Protein AF-A0A655CV73-F1 (afdb_monomer_lite)

Foldseek 3Di:
DVLLLVVQLVLDDPCLVVPDPDPVVSNVVSNPDDVVSSCPVDPDDPALVSSLVVVLVVVVVPDDDDDDDGRHPPVVVVVVCCVPRHPVSNVVSD

Secondary structure (DSSP, 8-state):
-GGGGGGGGGGS-HHHHHH---HHHHHHHHHTS-HHHHHTTS---SSHHHHHHHHHHHHHTT--SPPP---SS-HHHHHHHIIIIIHHHHTT--

pLDDT: mean 96.45, std 3.38, range [68.69, 98.69]

InterPro domains:
  IPR036661 Luciferase-like domain superfamily [G3DSA:3.20.20.30] (1-93)
  IPR036661 Luciferase-like domain superfamily [SSF51679] (7-93)
  IPR050564 F420-dependent glucose-6-phosphate dehydrogenase/mer [PTHR43244] (17-92)

Radius of gyration: 15.81 Å; chains: 1; bounding box: 27×30×42 Å

Structure (mmCIF, N/CA/C/O backbone):
data_AF-A0A655CV73-F1
#
_entry.id   AF-A0A655CV73-F1
#
loop_
_atom_site.group_PDB
_atom_site.id
_atom_site.type_symbol
_atom_site.label_atom_id
_atom_site.label_alt_id
_atom_site.label_comp_id
_atom_site.label_asym_id
_atom_site.label_entity_id
_atom_site.label_seq_id
_atom_site.pdbx_PDB_ins_code
_atom_site.Cartn_x
_atom_site.Cartn_y
_atom_site.Cartn_z
_atom_site.occupancy
_atom_site.B_iso_or_equiv
_atom_site.auth_seq_id
_atom_site.auth_comp_id
_atom_site.auth_asym_id
_atom_site.auth_atom_id
_atom_site.pdbx_PDB_model_num
ATOM 1 N N . MET A 1 1 ? 4.521 -6.843 2.611 1.00 89.56 1 MET A N 1
ATOM 2 C CA . MET A 1 1 ? 5.081 -6.366 1.324 1.00 89.56 1 MET A CA 1
ATOM 3 C C . MET A 1 1 ? 4.643 -7.235 0.153 1.00 89.56 1 MET A C 1
ATOM 5 O O . MET A 1 1 ? 4.072 -6.677 -0.761 1.00 89.56 1 MET A O 1
ATOM 9 N N . ASN A 1 2 ? 4.790 -8.566 0.190 1.00 94.38 2 ASN A N 1
ATOM 10 C CA . ASN A 1 2 ? 4.473 -9.450 -0.953 1.00 94.38 2 ASN A CA 1
ATOM 11 C C . ASN A 1 2 ? 3.091 -9.267 -1.608 1.00 94.38 2 ASN A C 1
ATOM 13 O O . ASN A 1 2 ? 2.982 -9.447 -2.815 1.00 94.38 2 ASN A O 1
ATOM 17 N N . ASN A 1 3 ? 2.065 -8.844 -0.862 1.00 95.12 3 ASN A N 1
ATOM 18 C CA . ASN A 1 3 ? 0.753 -8.528 -1.438 1.00 95.12 3 ASN A CA 1
ATOM 19 C C . ASN A 1 3 ? 0.810 -7.469 -2.552 1.00 95.12 3 ASN A C 1
ATOM 21 O O . ASN A 1 3 ? -0.074 -7.457 -3.394 1.00 95.12 3 ASN A O 1
ATOM 25 N N . THR A 1 4 ? 1.825 -6.599 -2.592 1.00 96.69 4 THR A N 1
ATOM 26 C CA . THR A 1 4 ? 1.965 -5.564 -3.628 1.00 96.69 4 THR A CA 1
ATOM 27 C C . THR A 1 4 ? 2.459 -6.107 -4.971 1.00 96.69 4 THR A C 1
ATOM 29 O O . THR A 1 4 ? 2.388 -5.383 -5.959 1.00 96.69 4 THR A O 1
ATOM 32 N N . ARG A 1 5 ? 2.943 -7.360 -5.035 1.00 95.56 5 ARG A N 1
ATOM 33 C CA . ARG A 1 5 ? 3.605 -7.930 -6.221 1.00 95.56 5 ARG A CA 1
ATOM 34 C C . ARG A 1 5 ? 2.720 -7.911 -7.466 1.00 95.56 5 ARG A C 1
ATOM 36 O O . ARG A 1 5 ? 3.193 -7.490 -8.510 1.00 95.56 5 ARG A O 1
ATOM 43 N N . PHE A 1 6 ? 1.445 -8.281 -7.338 1.00 94.44 6 PHE A N 1
ATOM 44 C CA . PHE A 1 6 ? 0.488 -8.266 -8.454 1.00 94.44 6 PHE A CA 1
ATOM 45 C C . PHE A 1 6 ? 0.379 -6.882 -9.124 1.00 94.44 6 PHE A C 1
ATOM 47 O O . PHE A 1 6 ? 0.122 -6.767 -10.315 1.00 94.44 6 PHE A O 1
ATOM 54 N N . TRP A 1 7 ? 0.638 -5.815 -8.366 1.00 95.94 7 TRP A N 1
ATOM 55 C CA . TRP A 1 7 ? 0.554 -4.434 -8.828 1.00 95.94 7 TRP A CA 1
ATOM 56 C C . TRP A 1 7 ? 1.908 -3.838 -9.245 1.00 95.94 7 TRP A C 1
ATOM 58 O O . TRP A 1 7 ? 2.024 -2.618 -9.392 1.00 95.94 7 TRP A O 1
ATOM 68 N N . ALA A 1 8 ? 2.934 -4.671 -9.450 1.00 96.69 8 ALA A N 1
ATOM 69 C CA . ALA A 1 8 ? 4.267 -4.247 -9.874 1.00 96.69 8 ALA A CA 1
ATOM 70 C C . ALA A 1 8 ? 4.296 -3.316 -11.105 1.00 96.69 8 ALA A C 1
ATOM 72 O O . ALA A 1 8 ? 5.081 -2.361 -11.070 1.00 96.69 8 ALA A O 1
ATOM 73 N N . PRO A 1 9 ? 3.426 -3.467 -12.132 1.00 95.88 9 PRO A N 1
ATOM 74 C CA . PRO A 1 9 ? 3.420 -2.556 -13.282 1.00 95.88 9 PRO A CA 1
ATOM 75 C C . PRO A 1 9 ? 3.206 -1.079 -12.910 1.00 95.88 9 PRO A C 1
ATOM 77 O O . PRO A 1 9 ? 3.717 -0.176 -13.577 1.00 95.88 9 PRO A O 1
ATOM 80 N N . LEU A 1 10 ? 2.527 -0.788 -11.790 1.00 94.69 10 LEU A N 1
ATOM 81 C CA . LEU A 1 10 ? 2.351 0.586 -11.303 1.00 94.69 10 LEU A CA 1
ATOM 82 C C . LEU A 1 10 ? 3.673 1.249 -10.885 1.00 94.69 10 LEU A C 1
ATOM 84 O O . LEU A 1 10 ? 3.753 2.484 -10.859 1.00 94.69 10 LEU A O 1
ATOM 88 N N . SER A 1 11 ? 4.699 0.451 -10.601 1.00 96.50 11 SER A N 1
ATOM 89 C CA . SER A 1 11 ? 6.004 0.883 -10.099 1.00 96.50 11 SER A CA 1
ATOM 90 C C . SER A 1 11 ? 7.110 0.901 -11.158 1.00 96.50 11 SER A C 1
ATOM 92 O O . SER A 1 11 ? 8.248 1.239 -10.823 1.00 96.50 11 SER A O 1
ATOM 94 N N . LEU A 1 12 ? 6.777 0.612 -12.422 1.00 96.44 12 LEU A N 1
ATOM 95 C CA . LEU A 1 12 ? 7.637 0.909 -13.570 1.00 96.44 12 LEU A CA 1
ATOM 96 C C . LEU A 1 12 ? 7.900 2.420 -13.673 1.00 96.44 12 LEU A C 1
ATOM 98 O O . LEU A 1 12 ? 7.054 3.243 -13.286 1.00 96.44 12 LE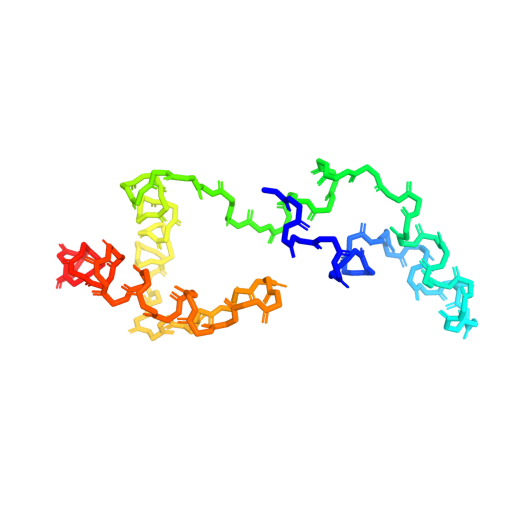U A O 1
ATOM 102 N N . THR A 1 13 ? 9.070 2.789 -14.197 1.00 95.31 13 THR A N 1
ATOM 103 C CA . THR A 1 13 ? 9.397 4.194 -14.468 1.00 95.31 13 THR A CA 1
ATOM 104 C C . THR A 1 13 ? 8.468 4.762 -15.542 1.00 95.31 13 THR A C 1
ATOM 106 O O . THR A 1 13 ? 7.840 4.024 -16.303 1.00 95.31 13 THR A O 1
ATOM 109 N N . ALA A 1 14 ? 8.367 6.092 -15.615 1.00 94.44 14 ALA A N 1
ATOM 110 C CA . ALA A 1 14 ? 7.617 6.739 -16.690 1.00 94.44 14 ALA A CA 1
ATOM 111 C C . ALA A 1 14 ? 8.147 6.321 -18.072 1.00 94.44 14 ALA A C 1
ATOM 113 O O . ALA A 1 14 ? 7.349 6.046 -18.962 1.00 94.44 14 ALA A O 1
ATOM 114 N N . GLU A 1 15 ? 9.473 6.193 -18.202 1.00 93.94 15 GLU A N 1
ATOM 115 C CA . GLU A 1 15 ? 10.139 5.770 -19.435 1.00 93.94 15 GLU A CA 1
ATOM 116 C C . GLU A 1 15 ? 9.745 4.364 -19.879 1.00 93.94 15 GLU A C 1
ATOM 118 O O . GLU A 1 15 ? 9.338 4.155 -21.021 1.00 93.94 15 GLU A O 1
ATOM 123 N N . GLN A 1 16 ? 9.775 3.407 -18.951 1.00 95.69 16 GLN A N 1
ATOM 124 C CA . GLN A 1 16 ? 9.363 2.030 -19.222 1.00 95.69 16 GLN A CA 1
ATOM 125 C C . GLN A 1 16 ? 7.886 1.960 -19.621 1.00 95.69 16 GLN A C 1
ATOM 127 O O . GLN A 1 16 ? 7.542 1.277 -20.578 1.00 95.69 16 GLN A O 1
ATOM 132 N N . LYS A 1 17 ? 7.011 2.696 -18.923 1.00 92.69 17 LYS A N 1
ATOM 133 C CA . LYS A 1 17 ? 5.568 2.692 -19.205 1.00 92.69 17 LYS A CA 1
ATOM 134 C C . LYS A 1 17 ? 5.215 3.252 -20.577 1.00 92.69 17 LYS A C 1
ATOM 136 O O . LYS A 1 17 ? 4.216 2.827 -21.138 1.00 92.69 17 LYS A O 1
ATOM 141 N N . HIS A 1 18 ? 5.974 4.228 -21.073 1.00 93.12 18 HIS A N 1
ATOM 142 C CA . HIS A 1 18 ? 5.694 4.843 -22.370 1.00 93.12 18 HIS A CA 1
ATOM 143 C C . HIS A 1 18 ? 6.433 4.176 -23.536 1.00 93.12 18 HIS A C 1
ATOM 145 O O . HIS A 1 18 ? 6.135 4.500 -24.678 1.00 93.12 18 HIS A O 1
ATOM 151 N N . SER A 1 19 ? 7.453 3.353 -23.264 1.00 95.69 19 SER A N 1
ATOM 152 C CA . SER A 1 19 ? 8.307 2.748 -24.304 1.00 95.69 19 SER A CA 1
ATOM 153 C C . SER A 1 19 ? 8.031 1.267 -24.542 1.00 95.69 19 SER A C 1
ATOM 155 O O . SER A 1 19 ? 8.488 0.724 -25.542 1.00 95.69 19 SER A O 1
ATOM 157 N N . ILE A 1 20 ? 7.355 0.593 -23.608 1.00 96.94 20 ILE A N 1
ATOM 158 C CA . ILE A 1 20 ? 6.996 -0.818 -23.738 1.00 96.94 20 ILE A CA 1
ATOM 159 C C . ILE A 1 20 ? 5.551 -0.900 -24.222 1.00 96.94 20 ILE A C 1
ATOM 161 O O . ILE A 1 20 ? 4.623 -0.648 -23.453 1.00 96.94 20 ILE A O 1
ATOM 165 N N . ASP A 1 21 ? 5.380 -1.274 -25.486 1.00 96.00 21 ASP A N 1
ATOM 166 C CA . ASP A 1 21 ? 4.062 -1.398 -26.116 1.00 96.00 21 ASP A CA 1
ATOM 167 C C . ASP A 1 21 ? 3.477 -2.821 -26.008 1.00 96.00 21 ASP A C 1
ATOM 169 O O . ASP A 1 21 ? 2.259 -2.991 -26.082 1.00 96.00 21 ASP A O 1
ATOM 173 N N . ASP A 1 22 ? 4.315 -3.850 -25.809 1.00 97.19 22 ASP A N 1
ATOM 174 C CA . ASP A 1 22 ? 3.856 -5.232 -25.607 1.00 97.19 22 ASP A CA 1
ATOM 175 C C . ASP A 1 22 ? 3.481 -5.473 -24.128 1.00 97.19 22 ASP A C 1
ATOM 177 O O . ASP A 1 22 ? 4.346 -5.379 -23.246 1.00 97.19 22 ASP A O 1
ATOM 181 N N . PRO A 1 23 ? 2.220 -5.836 -23.814 1.00 95.62 23 PRO A N 1
ATOM 182 C CA . PRO A 1 23 ? 1.811 -6.149 -22.446 1.00 95.62 23 PRO A CA 1
ATOM 183 C C . PRO A 1 23 ? 2.613 -7.294 -21.807 1.00 95.62 23 PRO A C 1
ATOM 185 O O . PRO A 1 23 ? 2.836 -7.261 -20.597 1.00 95.62 23 PRO A O 1
ATOM 188 N N . ILE A 1 24 ? 3.084 -8.276 -22.584 1.00 97.25 24 ILE A N 1
ATOM 189 C CA . ILE A 1 24 ? 3.879 -9.400 -22.061 1.00 97.25 24 ILE A CA 1
ATOM 190 C C . ILE A 1 24 ? 5.293 -8.944 -21.688 1.00 97.25 24 ILE A C 1
ATOM 192 O O . ILE A 1 24 ? 5.862 -9.397 -20.692 1.00 97.25 24 ILE A O 1
ATOM 196 N N . GLU A 1 25 ? 5.883 -8.033 -22.461 1.00 97.62 25 GLU A N 1
ATOM 197 C CA . GLU A 1 25 ? 7.160 -7.411 -22.101 1.00 97.62 25 GLU A CA 1
ATOM 198 C C . GLU A 1 25 ? 7.015 -6.510 -20.871 1.00 97.62 25 GLU A C 1
ATOM 200 O O . GLU A 1 25 ? 7.892 -6.511 -20.002 1.00 97.62 25 GLU A O 1
ATOM 205 N N . MET A 1 26 ? 5.887 -5.804 -20.744 1.00 97.56 26 MET A N 1
ATOM 206 C CA . MET A 1 26 ? 5.595 -4.970 -19.577 1.00 97.56 26 MET A CA 1
ATOM 207 C C . MET A 1 26 ? 5.446 -5.807 -18.303 1.00 97.56 26 MET A C 1
ATOM 209 O O . MET A 1 26 ? 5.989 -5.432 -17.261 1.00 9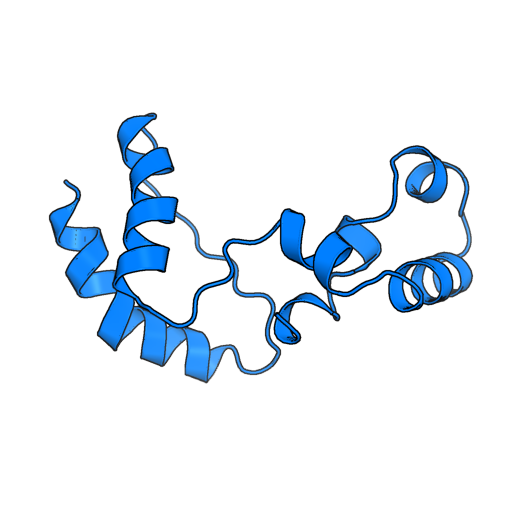7.56 26 MET A O 1
ATOM 213 N N . GLU A 1 27 ? 4.756 -6.947 -18.384 1.00 96.88 27 GLU A N 1
ATOM 214 C CA . GLU A 1 27 ? 4.628 -7.904 -17.281 1.00 96.88 27 GLU A CA 1
ATOM 215 C C . GLU A 1 27 ? 6.004 -8.425 -16.844 1.00 96.88 27 GLU A C 1
ATOM 217 O O . GLU A 1 27 ? 6.358 -8.305 -15.672 1.00 96.88 27 GLU A O 1
ATOM 222 N N . LYS A 1 28 ? 6.847 -8.870 -17.788 1.00 97.56 28 LYS A N 1
ATOM 223 C CA . LYS A 1 28 ? 8.222 -9.320 -17.491 1.00 97.56 28 LYS A CA 1
ATOM 224 C C . LYS A 1 28 ? 9.069 -8.232 -16.826 1.00 97.56 28 LYS A C 1
ATOM 226 O O . LYS A 1 28 ? 9.808 -8.512 -15.881 1.00 97.56 28 LYS A O 1
ATOM 231 N N . ALA A 1 29 ? 8.981 -6.993 -17.315 1.00 97.62 29 ALA A N 1
ATOM 232 C CA . ALA A 1 29 ? 9.699 -5.863 -16.732 1.00 97.62 29 ALA A CA 1
ATOM 233 C C . ALA A 1 29 ? 9.222 -5.566 -15.301 1.00 97.62 29 ALA A C 1
ATOM 235 O O . ALA A 1 29 ? 10.035 -5.239 -14.434 1.00 97.62 29 ALA A O 1
ATOM 236 N N . ALA A 1 30 ? 7.919 -5.693 -15.046 1.00 97.50 30 ALA A N 1
ATOM 237 C CA . ALA A 1 30 ? 7.328 -5.508 -13.729 1.00 97.50 30 ALA A CA 1
ATOM 238 C C . ALA A 1 30 ? 7.708 -6.636 -12.751 1.00 97.50 30 ALA A C 1
ATOM 240 O O . ALA A 1 30 ? 8.061 -6.352 -11.604 1.00 97.50 30 ALA A O 1
ATOM 241 N N . ASP A 1 31 ? 7.703 -7.891 -13.202 1.00 96.94 31 ASP A N 1
ATOM 242 C CA . ASP A 1 31 ? 8.079 -9.063 -12.402 1.00 96.94 31 ASP A CA 1
ATOM 243 C C . ASP A 1 31 ? 9.534 -9.011 -11.923 1.00 96.94 31 ASP A C 1
ATOM 245 O O . ASP A 1 31 ? 9.849 -9.457 -10.816 1.00 96.94 31 ASP A O 1
ATOM 249 N N . ALA A 1 32 ? 10.417 -8.408 -12.725 1.00 97.12 32 ALA A N 1
ATOM 250 C CA . ALA A 1 32 ? 11.823 -8.209 -12.387 1.00 97.12 32 ALA A CA 1
ATOM 251 C C . ALA A 1 32 ? 12.061 -7.134 -11.305 1.00 97.12 32 ALA A C 1
ATOM 253 O O . ALA A 1 32 ? 13.185 -7.004 -10.810 1.00 97.12 32 ALA A O 1
ATOM 254 N N . LEU A 1 33 ? 11.046 -6.347 -10.922 1.00 97.31 33 LEU A N 1
ATOM 255 C CA . LEU A 1 33 ? 11.226 -5.264 -9.956 1.00 97.31 33 LEU A CA 1
ATOM 256 C C . LEU A 1 33 ? 11.478 -5.788 -8.524 1.00 97.31 33 LEU A C 1
ATOM 258 O O . LEU A 1 33 ? 10.771 -6.685 -8.042 1.00 97.31 33 LEU A O 1
ATOM 262 N N . PRO A 1 34 ? 12.409 -5.169 -7.769 1.00 97.25 34 PRO A N 1
ATOM 263 C CA . PRO A 1 34 ? 12.565 -5.427 -6.339 1.00 97.25 34 PRO A CA 1
ATOM 264 C C . PRO A 1 34 ? 11.275 -5.125 -5.565 1.00 97.25 34 PRO A C 1
ATOM 266 O O . PRO A 1 34 ? 10.578 -4.143 -5.848 1.00 97.25 34 PRO A O 1
ATOM 269 N N . ILE A 1 35 ? 10.952 -5.941 -4.554 1.00 97.00 35 ILE A N 1
ATOM 270 C CA . ILE A 1 35 ? 9.702 -5.778 -3.791 1.00 97.00 35 ILE A CA 1
ATOM 271 C C . ILE A 1 35 ? 9.657 -4.441 -3.047 1.00 97.00 35 ILE A C 1
ATOM 273 O O . ILE A 1 35 ? 8.590 -3.847 -2.894 1.00 97.00 35 ILE A O 1
ATOM 277 N N . GLU A 1 36 ? 10.817 -3.928 -2.651 1.00 96.62 36 GLU A N 1
ATOM 278 C CA . GLU A 1 36 ? 10.999 -2.641 -1.992 1.00 96.62 36 GLU A CA 1
ATOM 279 C C . GLU A 1 36 ? 10.606 -1.493 -2.924 1.00 96.62 36 GLU A C 1
ATOM 281 O O . GLU A 1 36 ? 9.932 -0.559 -2.496 1.00 96.62 36 GLU A O 1
ATOM 286 N N . GLN A 1 37 ? 10.971 -1.567 -4.211 1.00 96.25 37 GLN A N 1
ATOM 287 C CA . GLN A 1 37 ? 10.546 -0.579 -5.206 1.00 96.25 37 GLN A CA 1
ATOM 288 C C . GLN A 1 37 ? 9.031 -0.623 -5.399 1.00 96.25 37 GLN A C 1
ATOM 290 O O . GLN A 1 37 ? 8.387 0.426 -5.428 1.00 96.25 37 GLN A O 1
ATOM 295 N N . ILE A 1 38 ? 8.457 -1.823 -5.501 1.00 96.56 38 ILE A N 1
ATOM 296 C CA . ILE A 1 38 ? 7.015 -1.988 -5.695 1.00 96.56 38 ILE A CA 1
ATOM 297 C C . ILE A 1 38 ? 6.252 -1.417 -4.494 1.00 96.56 38 ILE A C 1
ATOM 299 O O . ILE A 1 38 ? 5.296 -0.663 -4.670 1.00 96.56 38 ILE A O 1
ATOM 303 N N . ALA A 1 39 ? 6.704 -1.728 -3.277 1.00 96.75 39 ALA A N 1
ATOM 304 C CA . ALA A 1 39 ? 6.065 -1.337 -2.025 1.00 96.75 39 ALA A CA 1
ATOM 305 C C . ALA A 1 39 ? 6.091 0.175 -1.738 1.00 96.75 39 ALA A C 1
ATOM 307 O O . ALA A 1 39 ? 5.229 0.637 -0.999 1.00 96.75 39 ALA A O 1
ATOM 308 N N . LYS A 1 40 ? 6.996 0.967 -2.339 1.00 94.81 40 LYS A N 1
ATOM 309 C CA . LYS A 1 40 ? 7.092 2.430 -2.108 1.00 94.81 40 LYS A CA 1
ATOM 310 C C . LYS A 1 40 ? 5.803 3.206 -2.392 1.00 94.81 40 LYS A C 1
ATOM 312 O O . LYS A 1 40 ? 5.610 4.283 -1.841 1.00 94.81 40 LYS A O 1
ATOM 317 N N . ARG A 1 41 ? 4.938 2.684 -3.266 1.00 91.56 41 ARG A N 1
ATOM 318 C CA . ARG A 1 41 ? 3.643 3.298 -3.609 1.00 91.56 41 ARG A CA 1
ATOM 319 C C . ARG A 1 41 ? 2.502 2.899 -2.669 1.00 91.56 41 ARG A C 1
ATOM 321 O O . ARG A 1 41 ? 1.381 3.352 -2.868 1.00 91.56 41 ARG A O 1
ATOM 328 N N . TRP A 1 42 ? 2.772 2.058 -1.675 1.00 97.12 42 TRP A N 1
ATOM 329 C CA . TRP A 1 42 ? 1.770 1.477 -0.791 1.00 97.12 42 TRP A CA 1
ATOM 330 C C . TRP A 1 42 ? 2.065 1.832 0.661 1.00 97.12 42 TRP A C 1
ATOM 332 O O . TRP A 1 42 ? 3.215 1.833 1.099 1.00 97.12 42 TRP A O 1
ATOM 342 N N . ILE A 1 43 ? 1.010 2.038 1.447 1.00 97.62 43 ILE A N 1
ATOM 343 C CA . ILE A 1 43 ? 1.121 1.920 2.899 1.00 97.62 43 ILE A CA 1
ATOM 344 C C . ILE A 1 43 ? 1.267 0.429 3.204 1.00 97.62 43 ILE A C 1
ATOM 346 O O . ILE A 1 43 ? 0.319 -0.340 3.056 1.00 97.62 43 ILE A O 1
ATOM 350 N N . VAL A 1 44 ? 2.469 0.012 3.596 1.00 97.50 44 VAL A N 1
ATOM 351 C CA . VAL A 1 44 ? 2.720 -1.339 4.101 1.00 97.50 44 VAL A CA 1
ATOM 352 C C . VAL A 1 44 ? 2.954 -1.253 5.601 1.00 97.50 44 VAL A C 1
ATOM 354 O O . VAL A 1 44 ? 3.884 -0.577 6.028 1.00 97.50 44 VAL A O 1
ATOM 357 N N . ALA A 1 45 ? 2.114 -1.944 6.365 1.00 97.19 45 ALA A N 1
ATOM 358 C CA . ALA A 1 45 ? 2.204 -2.058 7.814 1.00 97.19 45 ALA A CA 1
ATOM 359 C C . ALA A 1 45 ? 1.686 -3.436 8.251 1.00 97.19 45 ALA A C 1
ATOM 361 O O . ALA A 1 45 ? 0.817 -4.016 7.592 1.00 97.19 45 ALA A O 1
ATOM 362 N N . SER A 1 46 ? 2.240 -3.962 9.341 1.00 96.38 46 SER A N 1
ATOM 363 C CA . SER A 1 46 ? 1.702 -5.123 10.068 1.00 96.38 46 SER A CA 1
ATOM 364 C C . SER A 1 46 ? 1.144 -4.746 11.440 1.00 96.38 46 SER A C 1
ATOM 366 O O . SER A 1 46 ? 0.483 -5.570 12.062 1.00 96.38 46 SER A O 1
ATOM 368 N N . ASP A 1 47 ? 1.409 -3.521 11.895 1.00 98.19 47 ASP A N 1
ATOM 369 C CA . ASP A 1 47 ? 0.810 -2.915 13.077 1.00 98.19 47 ASP A CA 1
ATOM 370 C C . ASP A 1 47 ? -0.329 -1.967 12.646 1.00 98.19 47 ASP A C 1
ATOM 372 O O . ASP A 1 47 ? -0.109 -1.094 11.796 1.00 98.19 47 ASP A O 1
ATOM 376 N N . PRO A 1 48 ? -1.559 -2.130 13.166 1.00 98.19 48 PRO A N 1
ATOM 377 C CA . PRO A 1 48 ? -2.666 -1.248 12.819 1.00 98.19 48 PRO A CA 1
ATOM 378 C C . PRO A 1 48 ? -2.462 0.205 13.256 1.00 98.19 48 PRO A C 1
ATOM 380 O O . PRO A 1 48 ? -3.005 1.089 12.593 1.00 98.19 48 PRO A O 1
ATOM 383 N N . ASP A 1 49 ? -1.706 0.475 14.324 1.00 98.25 49 ASP A N 1
ATOM 384 C CA . ASP A 1 49 ? -1.478 1.852 14.777 1.00 98.25 49 ASP A CA 1
ATOM 385 C C . ASP A 1 49 ? -0.570 2.612 13.789 1.00 98.25 49 ASP A C 1
ATOM 387 O O . ASP A 1 49 ? -0.930 3.708 13.353 1.00 98.25 49 ASP A O 1
ATOM 391 N N . GLU A 1 50 ? 0.504 1.982 13.297 1.00 98.44 50 GLU A N 1
ATOM 392 C CA . GLU A 1 50 ? 1.335 2.512 12.200 1.00 98.44 50 GLU A CA 1
ATOM 393 C C . GLU A 1 50 ? 0.518 2.775 10.915 1.00 98.44 50 GLU A C 1
ATOM 395 O O . GLU A 1 50 ? 0.689 3.793 10.233 1.00 98.44 50 GLU A O 1
ATOM 400 N N . ALA A 1 51 ? -0.388 1.857 10.559 1.00 98.19 51 ALA A N 1
ATOM 401 C CA . ALA A 1 51 ? -1.248 2.024 9.388 1.00 98.19 51 ALA A CA 1
ATOM 402 C C . ALA A 1 51 ? -2.169 3.247 9.536 1.00 98.19 51 ALA A C 1
ATOM 404 O O . ALA A 1 51 ? -2.321 4.031 8.597 1.00 98.19 51 ALA A O 1
ATOM 405 N N . VAL A 1 52 ? -2.770 3.414 10.716 1.00 98.25 52 VAL A N 1
ATOM 406 C CA . VAL A 1 52 ? -3.688 4.515 11.032 1.00 98.25 52 VAL A CA 1
ATOM 407 C C . VAL A 1 52 ? -2.961 5.851 11.060 1.00 98.25 52 VAL A C 1
ATOM 409 O O . VAL A 1 52 ? -3.501 6.816 10.530 1.00 98.25 52 VAL A O 1
ATOM 412 N N . GLU A 1 53 ? -1.742 5.916 11.597 1.00 98.12 53 GLU A N 1
ATOM 413 C CA . GLU A 1 53 ? -0.911 7.126 11.573 1.00 98.12 53 GLU A CA 1
ATOM 414 C C . GLU A 1 53 ? -0.669 7.602 10.132 1.00 98.12 53 GLU A C 1
ATOM 416 O O . GLU A 1 53 ? -0.952 8.752 9.786 1.00 98.12 53 GLU A O 1
ATOM 421 N N . LYS A 1 54 ? -0.244 6.687 9.249 1.00 98.06 54 LYS A N 1
ATOM 422 C CA . LYS A 1 54 ? -0.015 6.987 7.826 1.00 98.06 54 LYS A CA 1
ATOM 423 C C . LYS A 1 54 ? -1.293 7.421 7.105 1.00 98.06 54 LYS A C 1
ATOM 425 O O . LYS A 1 54 ? -1.238 8.291 6.237 1.00 98.06 54 LYS A O 1
ATOM 430 N N . VAL A 1 55 ? -2.442 6.834 7.448 1.00 97.88 55 VAL A N 1
ATOM 431 C CA . VAL A 1 55 ? -3.747 7.248 6.905 1.00 97.88 55 VAL A CA 1
ATOM 432 C C . VAL A 1 55 ? -4.175 8.613 7.461 1.00 97.88 55 VAL A C 1
ATOM 434 O O . VAL A 1 55 ? -4.713 9.435 6.719 1.00 97.88 55 VAL A O 1
ATOM 437 N N . GLY A 1 56 ? -3.901 8.890 8.736 1.00 97.31 56 GLY A N 1
ATOM 438 C CA . GLY A 1 56 ? -4.259 10.137 9.409 1.00 97.31 56 GLY A CA 1
ATOM 439 C C . GLY A 1 56 ? -3.646 11.373 8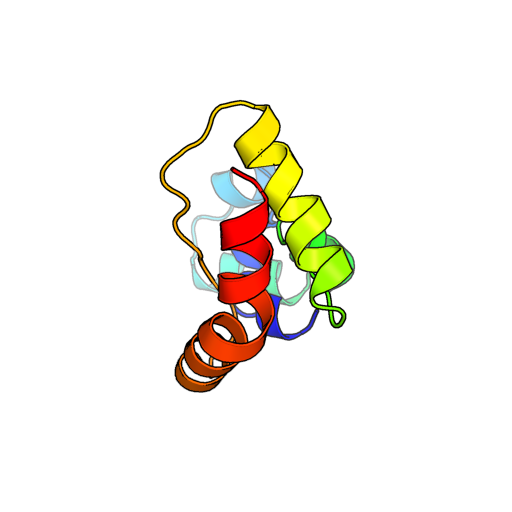.763 1.00 97.31 56 GLY A C 1
ATOM 440 O O . GLY A 1 56 ? -4.286 12.420 8.735 1.00 97.31 56 GLY A O 1
ATOM 441 N N . GLN A 1 57 ? -2.481 11.245 8.123 1.00 97.62 57 GLN A N 1
ATOM 442 C CA . GLN A 1 57 ? -1.894 12.332 7.338 1.00 97.62 57 GLN A CA 1
ATOM 443 C C . GLN A 1 57 ? -2.839 12.857 6.240 1.00 97.62 57 GLN A C 1
ATOM 445 O O . GLN A 1 57 ? -2.910 14.066 6.016 1.00 97.62 57 GLN A O 1
ATOM 450 N N . TYR A 1 58 ? -3.596 11.974 5.581 1.00 97.62 58 TYR A N 1
ATOM 451 C CA . TYR A 1 58 ? -4.562 12.368 4.550 1.00 97.62 58 TYR A CA 1
ATOM 452 C C . TYR A 1 58 ? -5.779 13.089 5.142 1.00 97.62 58 TYR A C 1
ATOM 454 O O . TYR A 1 58 ? -6.305 14.012 4.519 1.00 97.62 58 TYR A O 1
ATOM 462 N N . VAL A 1 59 ? -6.193 12.706 6.354 1.00 96.81 59 VAL A N 1
ATOM 463 C CA . VAL A 1 59 ? -7.252 13.397 7.108 1.00 96.81 59 VAL A CA 1
ATOM 464 C C . VAL A 1 59 ? -6.786 14.796 7.510 1.00 96.81 59 VAL A C 1
ATOM 466 O O . VAL A 1 59 ? -7.508 15.764 7.289 1.00 96.81 59 VAL A O 1
ATOM 469 N N . THR A 1 60 ? -5.547 14.933 7.996 1.00 96.94 60 THR A N 1
ATOM 470 C CA . THR A 1 60 ? -4.919 16.232 8.305 1.00 96.94 60 THR A CA 1
ATOM 471 C C . THR A 1 60 ? -4.854 17.150 7.082 1.00 96.94 60 THR A C 1
ATOM 473 O O . THR A 1 60 ? -5.004 18.363 7.209 1.00 96.94 60 THR A O 1
ATOM 476 N N . TRP A 1 61 ? -4.675 16.593 5.881 1.00 97.62 61 TRP A N 1
ATOM 477 C CA . TRP A 1 61 ? -4.742 17.346 4.622 1.00 97.62 61 TRP A CA 1
ATOM 478 C C . TRP A 1 61 ? -6.166 17.708 4.170 1.00 97.62 61 TRP A C 1
ATOM 480 O O . TRP A 1 61 ? -6.325 18.395 3.163 1.00 97.62 61 TRP A O 1
ATOM 490 N N . GLY A 1 62 ? -7.198 17.283 4.902 1.00 97.00 62 GLY A N 1
ATOM 491 C CA . GLY A 1 62 ? -8.595 17.638 4.658 1.00 97.00 62 GLY A CA 1
ATOM 492 C C . GLY A 1 62 ? -9.401 16.613 3.858 1.00 97.00 62 GLY A C 1
ATOM 493 O O . GLY A 1 62 ? -10.546 16.900 3.505 1.00 97.00 62 GLY A O 1
ATOM 494 N N . LEU A 1 63 ? -8.859 15.422 3.565 1.00 97.62 63 LEU A N 1
ATOM 495 C CA . LEU A 1 63 ? -9.649 14.360 2.933 1.00 97.62 63 LEU A CA 1
ATOM 496 C C . LEU A 1 63 ? -10.629 13.752 3.945 1.00 97.62 63 LEU A C 1
ATOM 498 O O . LEU A 1 63 ? -10.234 13.311 5.021 1.00 97.62 63 LEU A O 1
ATOM 502 N N . ASN A 1 64 ? -11.910 13.693 3.578 1.00 95.81 64 ASN A N 1
ATOM 503 C CA . ASN A 1 64 ? -13.001 13.271 4.468 1.00 95.81 64 ASN A CA 1
ATOM 504 C C . ASN A 1 64 ? -13.757 12.015 3.995 1.00 95.81 64 ASN A C 1
ATOM 506 O O . ASN A 1 64 ? -14.552 11.458 4.747 1.00 95.81 64 ASN A O 1
ATOM 510 N N . HIS A 1 65 ? -13.488 11.539 2.777 1.00 97.12 65 HIS A N 1
ATOM 511 C CA . HIS A 1 65 ? -14.012 10.284 2.249 1.00 97.12 65 HIS A CA 1
ATOM 512 C C . HIS A 1 65 ? -12.843 9.430 1.756 1.00 97.12 65 HIS A C 1
ATOM 514 O O . HIS A 1 65 ? -12.335 9.612 0.651 1.00 97.12 65 HIS A O 1
ATOM 520 N N . LEU A 1 66 ? -12.391 8.512 2.610 1.00 97.62 66 LEU A N 1
ATOM 521 C CA . LEU A 1 66 ? -11.244 7.653 2.331 1.00 97.62 66 LEU A CA 1
ATOM 522 C C . LEU A 1 66 ? -11.706 6.335 1.705 1.00 97.62 66 LEU A C 1
ATOM 524 O O . LEU A 1 66 ? -12.446 5.572 2.326 1.00 97.62 66 LEU A O 1
ATOM 528 N N . VAL A 1 67 ? -11.242 6.059 0.486 1.00 98.25 67 VAL A N 1
ATOM 529 C CA . VAL A 1 67 ? -11.470 4.789 -0.214 1.00 98.25 67 VAL A CA 1
ATOM 530 C C . VAL A 1 67 ? -10.203 3.948 -0.119 1.00 98.25 67 VAL A C 1
ATOM 532 O O . VAL A 1 67 ? -9.1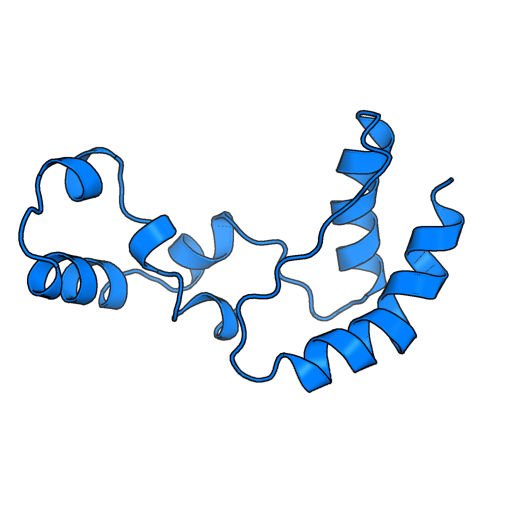33 4.372 -0.552 1.00 98.25 67 VAL A O 1
ATOM 535 N N . PHE A 1 68 ? -10.318 2.753 0.456 1.00 98.12 68 PHE A N 1
ATOM 536 C CA . PHE A 1 68 ? -9.176 1.875 0.693 1.00 98.12 68 PHE A CA 1
ATOM 537 C C . PHE A 1 68 ? -9.029 0.849 -0.426 1.00 98.12 68 PHE A C 1
ATOM 539 O O . PHE A 1 68 ? -9.964 0.116 -0.739 1.00 98.12 68 PHE A O 1
ATOM 546 N N . HIS A 1 69 ? -7.825 0.771 -0.989 1.00 97.62 69 HIS A N 1
ATOM 547 C CA . HIS A 1 69 ? -7.450 -0.223 -1.985 1.00 97.62 69 HIS A CA 1
ATOM 548 C C . HIS A 1 69 ? -6.354 -1.128 -1.414 1.00 97.62 69 HIS A C 1
ATOM 550 O O . HIS A 1 69 ? -5.223 -0.688 -1.203 1.00 97.62 69 HIS A O 1
ATOM 556 N N . ALA A 1 70 ? -6.691 -2.391 -1.148 1.00 97.62 70 ALA A N 1
ATOM 557 C CA . ALA A 1 70 ? -5.737 -3.389 -0.679 1.00 97.62 70 ALA A CA 1
ATOM 558 C C . ALA A 1 70 ? -5.221 -4.240 -1.852 1.00 97.62 70 ALA A C 1
ATOM 560 O O . ALA A 1 70 ? -6.033 -4.715 -2.643 1.00 97.62 70 ALA A O 1
ATOM 561 N N . PRO A 1 71 ? -3.905 -4.499 -1.959 1.00 96.88 71 PRO A N 1
ATOM 562 C CA . PRO A 1 71 ? -3.345 -5.147 -3.146 1.00 96.88 71 PRO A CA 1
ATOM 563 C C . PRO A 1 71 ? -3.411 -6.682 -3.148 1.00 96.88 71 PRO A C 1
ATOM 565 O O . PRO A 1 71 ? -3.168 -7.293 -4.182 1.00 96.88 71 PRO A O 1
ATOM 568 N N . GLY A 1 72 ? -3.683 -7.315 -2.001 1.00 95.38 72 GLY A N 1
ATOM 569 C CA . GLY A 1 72 ? -3.596 -8.773 -1.852 1.00 95.38 72 GLY A CA 1
ATOM 570 C C . GLY A 1 72 ? -4.755 -9.533 -2.503 1.00 95.38 72 GLY A C 1
ATOM 571 O O . GLY A 1 72 ? -5.855 -9.011 -2.626 1.00 95.38 72 GLY A O 1
ATOM 572 N N . HIS A 1 73 ? -4.544 -10.798 -2.865 1.00 96.38 73 HIS A N 1
ATOM 573 C CA . HIS A 1 73 ? -5.611 -11.627 -3.446 1.00 96.38 73 HIS A CA 1
ATOM 574 C C . HIS A 1 73 ? -6.755 -11.925 -2.459 1.00 96.38 73 HIS A C 1
ATOM 576 O O . HIS A 1 73 ? -7.914 -12.000 -2.862 1.00 96.38 73 HIS A O 1
ATOM 582 N N . ASP A 1 74 ? -6.452 -12.063 -1.164 1.00 97.44 74 ASP A N 1
ATOM 583 C CA . ASP A 1 74 ? -7.449 -12.331 -0.123 1.00 97.44 74 ASP A CA 1
ATOM 584 C C . ASP A 1 74 ? -8.118 -11.034 0.367 1.00 97.44 74 ASP A C 1
ATOM 586 O O . ASP A 1 74 ? -7.803 -10.479 1.424 1.00 97.44 74 ASP A O 1
ATOM 590 N N . GLN A 1 75 ? -9.040 -10.526 -0.451 1.00 97.75 75 GLN A N 1
ATOM 591 C CA . GLN A 1 75 ? -9.789 -9.303 -0.152 1.00 97.75 75 GLN A CA 1
ATOM 592 C C . GLN A 1 75 ? -10.746 -9.473 1.033 1.00 97.75 75 GLN A C 1
ATOM 594 O O . GLN A 1 75 ? -10.977 -8.516 1.768 1.00 97.75 75 GLN A O 1
ATOM 599 N N . ARG A 1 76 ? -11.281 -10.682 1.265 1.00 98.38 76 ARG A N 1
ATOM 600 C CA . ARG A 1 76 ? -12.170 -10.933 2.409 1.00 98.38 76 ARG A CA 1
ATOM 601 C C . ARG A 1 76 ? -11.418 -10.743 3.721 1.00 98.38 76 ARG A C 1
ATOM 603 O O . ARG A 1 76 ? -11.891 -9.996 4.573 1.00 98.38 76 ARG A O 1
ATOM 610 N N . ARG A 1 77 ? -10.219 -11.318 3.833 1.00 97.94 77 ARG A N 1
ATOM 611 C CA . ARG A 1 77 ? -9.346 -11.091 4.987 1.00 97.94 77 ARG A CA 1
ATOM 612 C C . ARG A 1 77 ? -9.023 -9.611 5.179 1.00 97.94 77 ARG A C 1
ATOM 614 O O . ARG A 1 77 ? -8.998 -9.147 6.314 1.00 97.94 77 ARG A O 1
ATOM 621 N N . PHE A 1 78 ? -8.772 -8.857 4.103 1.00 98.31 78 PHE A N 1
ATOM 622 C CA . PHE A 1 78 ? -8.566 -7.410 4.226 1.00 98.31 78 PHE A CA 1
ATOM 623 C C . PHE A 1 78 ? -9.790 -6.709 4.823 1.00 98.31 78 PHE A C 1
ATOM 625 O O . PHE A 1 78 ? -9.621 -5.912 5.738 1.00 98.31 78 PHE A O 1
ATOM 632 N N . LEU A 1 79 ? -11.003 -7.012 4.353 1.00 98.62 79 LEU A N 1
ATOM 633 C CA . LEU A 1 79 ? -12.230 -6.405 4.880 1.00 98.62 79 LEU A CA 1
ATOM 634 C C . LEU A 1 79 ? -12.456 -6.747 6.360 1.00 98.62 79 LEU A C 1
ATOM 636 O O . LEU A 1 79 ? -12.816 -5.866 7.138 1.00 98.62 79 LEU A O 1
ATOM 640 N N . GLU A 1 80 ? -12.197 -7.994 6.7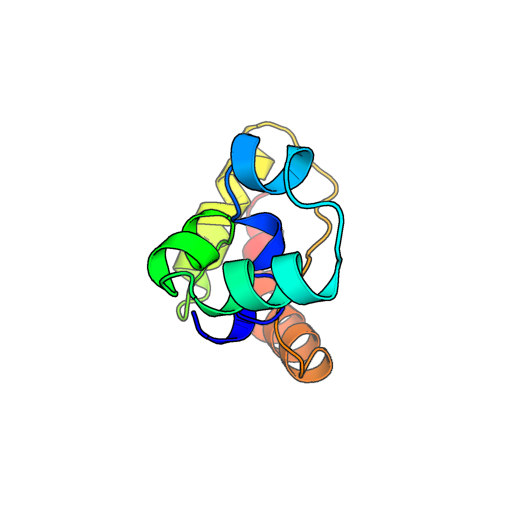58 1.00 98.69 80 GLU A N 1
ATOM 641 C CA . GLU A 1 80 ? -12.287 -8.444 8.153 1.00 98.69 80 GLU A CA 1
ATOM 642 C C . GLU A 1 80 ? -11.289 -7.696 9.050 1.00 98.69 80 GLU A C 1
ATOM 644 O O . GLU A 1 80 ? -11.694 -7.099 10.048 1.00 98.69 80 GLU A O 1
ATOM 649 N N . LEU A 1 81 ? -10.011 -7.643 8.654 1.00 98.44 81 LEU A N 1
ATOM 650 C CA . LEU A 1 81 ? -8.963 -6.909 9.379 1.00 98.44 81 LEU A CA 1
ATOM 651 C C . LEU A 1 81 ? -9.214 -5.399 9.387 1.00 98.44 81 LEU A C 1
ATOM 653 O O . LEU A 1 81 ? -8.966 -4.716 10.379 1.00 98.44 81 LEU A O 1
ATOM 657 N N . PHE A 1 82 ? -9.733 -4.849 8.291 1.00 98.62 82 PHE A N 1
ATOM 658 C CA . PHE A 1 82 ? -10.117 -3.448 8.230 1.00 98.62 82 PHE A CA 1
ATOM 659 C C . PHE A 1 82 ? -11.217 -3.158 9.252 1.00 98.62 82 PHE A C 1
ATOM 661 O O . PHE A 1 82 ? -11.119 -2.185 9.999 1.00 98.62 82 PHE A O 1
ATOM 668 N N . GLN A 1 83 ? -12.247 -4.004 9.313 1.00 98.56 83 GLN A N 1
ATOM 669 C CA . GLN A 1 83 ? -13.348 -3.851 10.256 1.00 98.56 83 GLN A CA 1
ATOM 670 C C . GLN A 1 83 ? -12.889 -3.985 11.714 1.00 98.56 83 GLN A C 1
ATOM 672 O O . GLN A 1 83 ? -13.339 -3.191 12.546 1.00 98.56 83 GLN A O 1
ATOM 677 N N . SER A 1 84 ? -12.042 -4.969 12.032 1.00 98.44 84 SER A N 1
ATOM 678 C CA . SER A 1 84 ? -11.600 -5.237 13.407 1.00 98.44 84 SER A CA 1
ATOM 679 C C . SER A 1 84 ? -10.531 -4.257 13.888 1.00 98.44 84 SER A C 1
ATOM 681 O O . SER A 1 84 ? -10.622 -3.752 15.009 1.00 98.44 84 SER A O 1
ATOM 683 N N . ASP A 1 85 ? -9.551 -3.941 13.040 1.00 98.44 85 ASP A N 1
ATOM 684 C CA . ASP A 1 85 ? -8.313 -3.305 13.489 1.00 98.44 85 ASP A CA 1
ATOM 685 C C . ASP A 1 85 ? -8.257 -1.830 13.093 1.00 98.44 85 ASP A C 1
ATOM 687 O O . ASP A 1 85 ? -7.938 -0.983 13.931 1.00 98.44 85 ASP A O 1
ATOM 691 N N . LEU A 1 86 ? -8.603 -1.499 11.844 1.00 98.38 86 LEU A N 1
ATOM 692 C CA . LEU A 1 86 ? -8.417 -0.151 11.296 1.00 98.38 86 LEU A CA 1
ATOM 693 C C . LEU A 1 86 ? -9.622 0.757 11.542 1.00 98.38 86 LEU A C 1
ATOM 695 O O . LEU A 1 86 ? -9.474 1.858 12.070 1.00 98.38 86 LEU A O 1
ATOM 699 N N . ALA A 1 87 ? -10.832 0.311 11.210 1.00 98.00 87 ALA A N 1
ATOM 700 C CA . ALA A 1 87 ? -12.033 1.138 11.256 1.00 98.00 87 ALA A CA 1
ATOM 701 C C . ALA A 1 87 ? -12.313 1.744 12.649 1.00 98.00 87 ALA A C 1
ATOM 703 O O . ALA A 1 87 ? -12.635 2.932 12.714 1.00 98.00 87 ALA A O 1
ATOM 704 N N . PRO A 1 88 ? -12.166 1.017 13.780 1.00 98.25 88 PRO A N 1
ATOM 705 C CA . PRO A 1 88 ? -12.350 1.606 15.107 1.00 98.25 88 PRO A CA 1
ATOM 706 C C . PRO 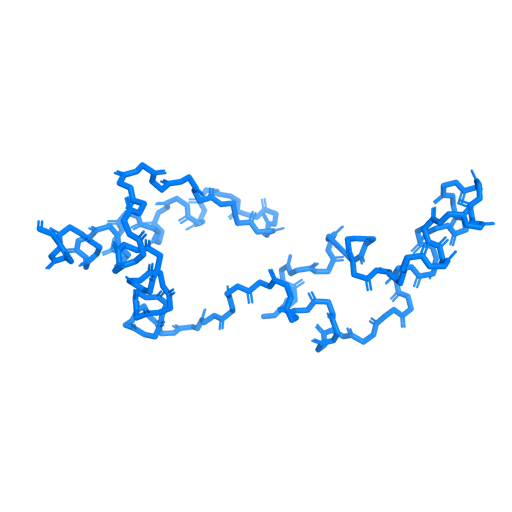A 1 88 ? -11.318 2.687 15.442 1.00 98.25 88 PRO A C 1
ATOM 708 O O . PRO A 1 88 ? -11.637 3.605 16.193 1.00 98.25 88 PRO A O 1
ATOM 711 N N . ARG A 1 89 ? -10.091 2.575 14.917 1.00 98.12 89 ARG A N 1
ATOM 712 C CA . ARG A 1 89 ? -8.999 3.539 15.122 1.00 98.12 89 ARG A CA 1
ATOM 713 C C . ARG A 1 89 ? -9.175 4.776 14.249 1.00 98.12 89 ARG A C 1
ATOM 715 O O . ARG A 1 89 ? -9.131 5.886 14.761 1.00 98.12 89 ARG A O 1
ATOM 722 N N . LEU A 1 90 ? -9.469 4.574 12.965 1.00 97.19 90 LEU A N 1
ATOM 723 C CA . LEU A 1 90 ? -9.738 5.642 12.000 1.00 97.19 90 LEU A CA 1
ATOM 724 C C . LEU A 1 90 ? -10.914 6.525 12.433 1.00 97.19 90 LEU A C 1
ATOM 726 O O . LEU A 1 90 ? -10.837 7.742 12.316 1.00 97.19 90 LEU A O 1
ATOM 730 N N . ARG A 1 91 ? -11.968 5.933 13.013 1.00 96.31 91 ARG A N 1
ATOM 731 C CA . ARG A 1 91 ? -13.114 6.672 13.574 1.00 96.31 91 ARG A CA 1
ATOM 732 C C . ARG A 1 91 ? -12.764 7.614 14.733 1.00 96.31 91 ARG A C 1
ATOM 734 O O . ARG A 1 91 ? -13.621 8.388 15.128 1.00 96.31 91 ARG A O 1
ATOM 741 N N . ARG A 1 92 ? -11.556 7.531 15.299 1.00 95.50 92 ARG A N 1
ATOM 742 C CA . ARG A 1 92 ? -11.077 8.442 16.354 1.00 95.50 92 ARG A CA 1
ATOM 743 C C . ARG A 1 92 ? -10.217 9.590 15.819 1.00 95.50 92 ARG A C 1
ATOM 745 O O . ARG A 1 92 ? -9.798 10.421 16.613 1.00 95.50 92 ARG A O 1
ATOM 752 N N . LEU A 1 93 ? -9.918 9.612 14.515 1.00 88.88 93 LEU A N 1
ATOM 753 C CA . LEU A 1 93 ? -9.097 10.653 13.884 1.00 88.88 93 LEU A CA 1
ATOM 754 C C . LEU A 1 93 ? -9.876 11.940 13.557 1.00 88.88 93 LEU A C 1
ATOM 756 O O . LEU A 1 93 ? -9.252 12.927 13.174 1.00 88.88 93 LEU A O 1
ATOM 760 N N . GLY A 1 94 ? -11.207 11.928 13.686 1.00 68.69 94 GLY A N 1
ATOM 761 C CA . GLY A 1 94 ? -12.097 13.065 13.445 1.00 68.69 94 GLY A CA 1
ATOM 762 C C . GLY A 1 94 ? -13.248 13.070 14.431 1.00 68.69 94 GLY A C 1
ATOM 763 O O . GLY A 1 94 ? -14.108 12.173 14.299 1.00 68.69 94 GLY A O 1
#

Sequence (94 aa):
MNNTRFWAPLSLTAEQKHSIDDPIEMEKAADALPIEQIAKRWIVASDPDEAVEKVGQYVTWGLNHLVFHAPGHDQRRFLELFQSDLAPRLRRLG

Organism: Mycobacterium tuberculosis (NCBI:txid1773)